Protein 5NIR (pdb70)

Secondary structure (DSSP, 8-state):
-TT-EEETTEEE-TT-EEEEETTEEEEEETTEEEEEEEEEE--S--SS-B--TT-SS-EE---TTT-B-/-TT-EEETTEEE-TT-EEEEETTEEEEEETTEEEEEEEEE-EE-B-SS-B--TT-SS-B-S-TT--

Foldseek 3Di:
DFQWEADPRDIGPAQDWDAPAQQKIWHRHSHDIDIDGHDDDDPDDAPDWDAPPSHDGTDRDDDPVPDDD/DFLWEDDPRDIGDAQDWDAPAQQKIWGRHSHDIDIDGHDDPDDPQAQDWDAPPSHDGTDHPDSVRD

B-factor: mean 39.26, std 15.45, range [18.37, 94.51]

Solvent-accessible surface area: 8990 Å² total; per-residue (Å²): 98,104,24,16,1,86,94,100,80,107,156,29,95,52,128,54,98,41,93,62,91,62,48,99,67,4,42,0,54,105,42,78,33,91,50,19,51,25,77,45,67,86,60,33,161,28,191,60,79,82,109,44,217,47,92,17,12,18,53,19,72,50,91,174,100,65,42,26,74,115,99,26,16,1,81,28,140,76,107,163,31,89,49,124,52,98,32,85,51,91,70,48,68,58,1,43,0,58,92,42,78,40,89,6,46,31,23,82,40,10,66,22,95,54,13,122,46,59,83,106,48,212,40,86,12,2,48,79,46,66,67,119,155,26,68

GO terms:
  GO:0005201 extracellular matrix structural constituent (F, IDA)
  GO:0031012 extracellular matrix (C, IDA)
  GO:0002062 chondrocyte differentiation (P,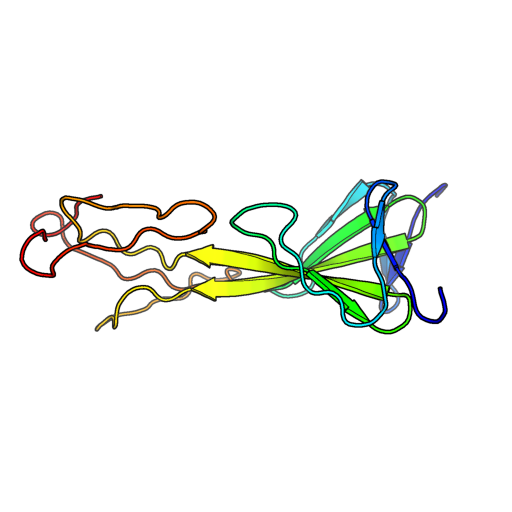 IMP)
  GO:0043394 proteoglycan binding (F, IDA)
  GO:0048407 platelet-derived growth factor binding (F, IDA)
  GO:0005576 extracellular region (C, TAS)
  GO:0005788 endoplasmic reticulum lumen (C, TAS)
  GO:0005515 protein binding (F, IPI)
  GO:0005585 collagen type II trimer (C, IDA)
  GO:0030020 extracellular matrix structural constituent conferring tensile strength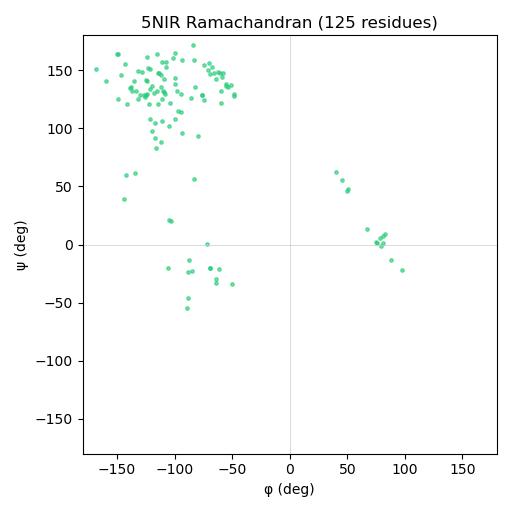 (F, IC)
  GO:0051216 cartilage development (P, TAS)
  GO:0001501 skeletal system development (P, IMP)
  GO:0005576 extracellular region (C, HDA)
  GO:0031012 extracellular matrix (C, HDA)
  GO:0030020 extracellular matrix structural constituent conferring tensile strength (F, HDA)
  GO:0030199 collagen fibril organization (P, IMP)
  GO:0060272 embryonic skeletal joint morphogenesis (P, IMP)
  GO:0007601 visual perception (P, IMP)
  GO:0007605 sensory perception of sound (P, IMP)
  GO:0042803 protein homodimerization activity (F, IPI)

Radius of gyration: 18.64 Å; Cα contacts (8 Å, |Δi|>4): 292; chains: 2; bounding box: 19×35×55 Å

Structure (mmCIF, N/CA/C/O backbone):
data_5NIR
#
_entry.id   5NIR
#
_cell.length_a   31.930
_cell.length_b   60.160
_cell.length_c   86.420
_cell.angle_alpha   90.00
_cell.angle_beta   90.00
_cell.angle_gamma   90.00
#
_symmetry.space_group_name_H-M   'P 21 21 21'
#
loop_
_entity.id
_entity.type
_entity.pdbx_description
1 polymer 'Collagen alpha-1(II) chain'
2 non-polymer 1,2-ETHANEDIOL
3 non-polymer DI(HYDROXYETHYL)ETHER
4 non-polymer 'TETRAETHYLENE GLYCOL'
5 non-polymer 3,6,9,12,15,18-HEXAOXAICOSANE-1,20-DIOL
6 water water
#
loop_
_atom_site.group_PDB
_atom_site.id
_atom_site.type_symbol
_atom_site.label_atom_id
_atom_site.label_alt_id
_atom_site.label_comp_id
_atom_site.label_asym_id
_atom_site.label_entity_id
_atom_site.label_seq_id
_atom_site.pdbx_PDB_ins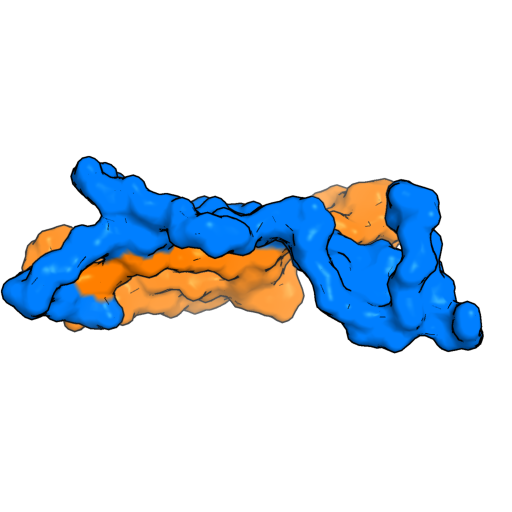_code
_atom_site.Cartn_x
_atom_site.Cartn_y
_atom_site.Cartn_z
_atom_site.occupancy
_atom_site.B_iso_or_equiv
_atom_site.auth_seq_id
_atom_site.auth_comp_id
_atom_site.auth_asym_id
_atom_site.auth_atom_id
_atom_site.pdbx_PDB_model_num
ATOM 1 N N . GLU A 1 6 ? -5.145 2.972 7.173 1.00 55.24 30 GLU A N 1
ATOM 2 C CA . GLU A 1 6 ? -6.468 3.586 7.067 1.00 55.00 30 GLU A CA 1
ATOM 3 C C . GLU A 1 6 ? -6.373 5.118 6.942 1.00 57.50 30 GLU A C 1
ATOM 4 O O . GLU A 1 6 ? -5.309 5.698 7.193 1.00 56.75 30 GLU A O 1
ATOM 6 N N . ALA A 1 7 ? -7.483 5.763 6.522 1.00 52.06 31 ALA A N 1
ATOM 7 C CA . ALA A 1 7 ? -7.582 7.214 6.358 1.00 50.63 31 ALA A CA 1
ATOM 8 C C . ALA A 1 7 ? -7.326 7.951 7.686 1.00 49.46 31 ALA A C 1
ATOM 9 O O . ALA A 1 7 ? -8.005 7.695 8.685 1.00 47.78 31 ALA A O 1
ATOM 11 N N . GLY A 1 8 ? -6.323 8.822 7.676 1.00 44.64 32 GLY A N 1
ATOM 12 C CA . GLY A 1 8 ? -5.950 9.633 8.835 1.00 43.83 32 GLY A CA 1
ATOM 13 C C . GLY A 1 8 ? -5.054 8.936 9.848 1.00 45.18 32 GLY A C 1
ATOM 14 O O . GLY A 1 8 ? -4.787 9.491 10.920 1.00 44.64 32 GLY A O 1
ATOM 15 N N . SER A 1 9 ? -4.548 7.733 9.503 1.00 38.94 33 SER A N 1
ATOM 16 C CA . SER A 1 9 ? -3.678 6.972 10.401 1.00 36.87 33 SER A CA 1
ATOM 17 C C . SER A 1 9 ? -2.279 7.584 10.450 1.00 38.40 33 SER A C 1
ATOM 18 O O . SER A 1 9 ? -1.873 8.299 9.520 1.00 38.06 33 SER A O 1
ATOM 21 N N . CYS A 1 10 ? -1.567 7.359 11.566 1.00 32.28 34 CYS A N 1
ATOM 22 C CA . CYS A 1 10 ? -0.224 7.877 11.821 1.00 31.50 34 CYS A CA 1
ATOM 23 C C . CYS A 1 10 ? 0.785 6.770 11.822 1.00 37.20 34 CYS A C 1
ATOM 24 O O . CYS A 1 10 ? 0.433 5.645 12.166 1.00 35.20 34 CYS A O 1
ATOM 27 N N . VAL A 1 11 ? 2.057 7.110 11.569 1.00 36.18 35 VAL A N 1
ATOM 28 C CA . VAL A 1 11 ? 3.186 6.188 11.615 1.00 38.68 35 VAL A CA 1
ATOM 29 C C . VAL A 1 11 ? 4.224 6.775 12.565 1.00 47.39 35 VAL A C 1
ATOM 30 O O . VAL A 1 11 ? 4.615 7.933 12.403 1.00 49.39 35 VAL A O 1
ATOM 34 N N . GLN A 1 12 ? 4.658 5.996 13.559 1.00 44.59 36 GLN A N 1
ATOM 35 C CA . GLN A 1 12 ? 5.685 6.420 14.513 1.00 45.03 36 GLN A CA 1
ATOM 36 C C . GLN A 1 12 ? 6.473 5.200 14.975 1.00 48.92 36 GLN A C 1
ATOM 37 O O . GLN A 1 12 ? 5.876 4.217 15.430 1.00 47.36 36 GLN A O 1
ATOM 43 N N . ASP A 1 13 ? 7.822 5.262 14.825 1.00 45.40 37 ASP A N 1
ATOM 44 C CA . ASP A 1 13 ? 8.767 4.207 15.200 1.00 45.16 37 ASP A CA 1
ATOM 45 C C . ASP A 1 13 ? 8.369 2.826 14.641 1.00 45.97 37 ASP A C 1
ATOM 46 O O . ASP A 1 13 ? 8.359 1.838 15.369 1.00 45.79 37 ASP A O 1
ATOM 48 N N . GLY A 1 14 ? 8.040 2.792 13.353 1.00 41.68 38 GLY A N 1
ATOM 49 C CA . GLY A 1 14 ? 7.649 1.576 12.649 1.00 40.21 38 GLY A CA 1
ATOM 50 C C . GLY A 1 14 ? 6.245 1.065 12.932 1.00 40.77 38 GLY A C 1
ATOM 51 O O . GLY A 1 14 ? 5.878 0.016 12.408 1.00 41.46 38 GLY A O 1
ATOM 52 N N . GLN A 1 15 ? 5.448 1.767 13.770 1.00 31.58 39 GLN A N 1
ATOM 53 C CA . GLN A 1 15 ? 4.070 1.325 14.073 1.00 29.12 39 GLN A CA 1
ATOM 54 C C . GLN A 1 15 ? 3.053 2.219 13.393 1.00 32.24 39 GLN A C 1
ATOM 55 O O . GLN A 1 15 ? 3.338 3.401 13.184 1.00 33.72 39 GLN A O 1
ATOM 61 N N . ARG A 1 16 ? 1.855 1.693 13.092 1.00 26.24 40 ARG A N 1
ATOM 62 C CA . ARG A 1 16 ? 0.767 2.481 12.512 1.00 25.42 40 ARG A CA 1
ATOM 63 C C . ARG A 1 16 ? -0.307 2.591 13.558 1.00 29.31 40 ARG A C 1
ATOM 64 O O . ARG A 1 16 ? -0.553 1.622 14.267 1.00 27.72 40 ARG A O 1
ATOM 72 N N . TYR A 1 17 ? -0.867 3.789 13.750 1.00 25.85 41 TYR A N 1
ATOM 73 C CA . TYR A 1 17 ? -1.891 4.033 14.756 1.00 25.19 41 TYR A CA 1
ATOM 74 C C . TYR A 1 17 ? -3.081 4.545 14.016 1.00 29.95 41 TYR A C 1
ATOM 75 O O . TYR A 1 17 ? -2.918 5.459 13.200 1.00 30.68 41 TYR A O 1
ATOM 84 N N . ASN A 1 18 ? -4.273 4.014 14.320 1.00 27.00 42 ASN A N 1
ATOM 85 C CA . ASN A 1 18 ? -5.536 4.467 13.720 1.00 27.66 42 ASN A CA 1
ATOM 86 C C . ASN A 1 18 ? -5.758 5.927 14.095 1.00 33.64 42 ASN A C 1
ATOM 87 O O . ASN A 1 18 ? -5.376 6.357 15.200 1.00 30.19 42 ASN A O 1
ATOM 92 N N . ASP A 1 19 ? -6.416 6.687 13.204 1.00 31.36 43 ASP A N 1
ATOM 93 C CA . ASP A 1 19 ? -6.767 8.064 13.542 1.00 31.34 43 ASP A CA 1
ATOM 94 C C . ASP A 1 19 ? -7.522 8.080 14.850 1.00 32.68 43 ASP A C 1
ATOM 95 O O . ASP A 1 19 ? -8.380 7.234 15.092 1.00 33.26 43 ASP A O 1
ATOM 100 N N . LYS A 1 20 ? -7.155 9.030 15.743 1.00 31.65 44 LYS A N 1
ATOM 101 C CA . LYS A 1 20 ? -7.744 9.267 17.071 1.00 32.20 44 LYS A CA 1
ATOM 102 C C . LYS A 1 20 ? -7.220 8.327 18.157 1.00 31.24 44 LYS A C 1
ATOM 103 O O . LYS A 1 20 ? -7.657 8.427 19.290 1.00 29.86 44 LYS A O 1
ATOM 109 N N . ASP A 1 21 ? -6.291 7.416 17.832 1.00 26.49 45 ASP A N 1
ATOM 110 C CA . ASP A 1 21 ? -5.733 6.550 18.887 1.00 23.31 45 ASP A CA 1
ATOM 111 C C . ASP A 1 21 ? -5.067 7.466 19.928 1.00 24.55 45 ASP A C 1
ATOM 112 O O . ASP A 1 21 ? -4.423 8.432 19.530 1.00 24.36 45 ASP A O 1
ATOM 117 N N . VAL A 1 22 ? -5.104 7.060 21.179 1.00 23.55 46 VAL A N 1
ATOM 118 C CA . VAL A 1 22 ? -4.369 7.728 22.270 1.00 23.71 46 VAL A CA 1
ATOM 119 C C . VAL A 1 22 ? -3.501 6.654 22.911 1.00 23.38 46 VAL A C 1
ATOM 120 O O . VAL A 1 22 ? -4.001 5.588 23.253 1.00 25.20 46 VAL A O 1
ATOM 124 N N . TRP A 1 23 ? -2.204 6.928 23.085 1.00 21.85 47 TRP A N 1
ATOM 125 C CA . TRP A 1 23 ? -1.330 5.912 23.697 1.00 20.26 47 TRP A CA 1
ATOM 126 C C . TRP A 1 23 ? -0.194 6.569 24.480 1.00 23.17 47 TRP A C 1
ATOM 127 O O . TRP A 1 23 ? 0.115 7.747 24.243 1.00 23.19 47 TRP A O 1
ATOM 138 N N . LYS A 1 24 ? 0.462 5.781 25.339 1.00 21.70 48 LYS A N 1
ATOM 139 C CA . LYS A 1 24 ? 1.645 6.251 26.064 1.00 21.64 48 LYS A CA 1
ATOM 140 C C . LYS A 1 24 ? 2.814 5.385 25.627 1.00 23.64 48 LYS A C 1
ATOM 141 O O . LYS A 1 24 ? 2.889 4.235 26.082 1.00 23.62 48 LYS A O 1
ATOM 147 N N . PRO A 1 25 ? 3.733 5.891 24.778 1.00 22.57 49 PRO A N 1
ATOM 148 C CA . PRO A 1 25 ? 4.903 5.070 24.408 1.00 22.70 49 PRO A CA 1
ATOM 149 C C . PRO A 1 25 ? 5.858 4.842 25.588 1.00 27.22 49 PRO A C 1
ATOM 150 O O . PRO A 1 25 ? 6.635 3.882 25.586 1.00 28.21 49 PRO A O 1
ATOM 154 N N A GLU A 1 26 ? 5.815 5.743 26.586 0.50 21.86 50 GLU A N 1
ATOM 155 N N B GLU A 1 26 ? 5.787 5.747 26.581 0.50 22.50 50 GLU A N 1
ATOM 156 C CA A GLU A 1 26 ? 6.539 5.652 27.859 0.50 20.91 50 GLU A CA 1
ATOM 157 C CA B GLU A 1 26 ? 6.536 5.753 27.837 0.50 21.84 50 GLU A CA 1
ATOM 158 C C A GLU A 1 26 ? 5.584 6.186 28.958 0.50 24.12 50 GLU A C 1
ATOM 159 C C B GLU A 1 26 ? 5.563 6.190 28.957 0.50 24.53 50 GLU A C 1
ATOM 160 O O A GLU A 1 26 ? 4.647 6.924 28.627 0.50 23.44 50 GLU A O 1
ATOM 161 O O B GLU A 1 26 ? 4.630 6.943 28.653 0.50 23.78 50 GLU A O 1
ATOM 172 N N . PRO A 1 27 ? 5.805 5.855 30.248 1.00 22.61 51 PRO A N 1
ATOM 173 C CA . PRO A 1 27 ? 4.889 6.344 31.321 1.00 23.56 51 PRO A CA 1
ATOM 174 C C . PRO A 1 27 ? 4.724 7.871 31.399 1.00 23.08 51 PRO A C 1
ATOM 175 O O . PRO A 1 27 ? 3.650 8.335 31.784 1.00 22.94 51 PRO A O 1
ATOM 179 N N . CYS A 1 28 ? 5.753 8.638 30.994 1.00 21.85 52 CYS A N 1
ATOM 180 C CA . CYS A 1 28 ? 5.749 10.115 31.024 1.00 20.74 52 CYS A CA 1
ATOM 181 C C . CYS A 1 28 ? 5.531 10.744 29.659 1.00 22.41 52 CYS A C 1
ATOM 182 O O . CYS A 1 28 ? 5.880 11.915 29.453 1.00 22.64 52 CYS A O 1
ATOM 185 N N . ARG A 1 29 ? 4.967 9.983 28.694 1.00 21.46 53 ARG A N 1
ATOM 186 C CA . ARG A 1 29 ? 4.707 10.579 27.397 1.00 20.35 53 ARG A CA 1
ATOM 187 C C . ARG A 1 29 ? 3.320 10.110 26.945 1.00 23.95 53 ARG A C 1
ATOM 188 O O . ARG A 1 29 ? 3.008 8.922 27.029 1.00 21.79 53 ARG A O 1
ATOM 196 N N . ILE A 1 30 ? 2.495 11.053 26.488 1.00 21.19 54 ILE A N 1
ATOM 197 C CA . ILE A 1 30 ? 1.135 10.743 26.051 1.00 21.08 54 ILE A CA 1
ATOM 198 C C . ILE A 1 30 ? 0.963 11.298 24.654 1.00 25.16 54 ILE A C 1
ATOM 199 O O . ILE A 1 30 ? 1.265 12.470 24.400 1.00 24.21 54 ILE A O 1
ATOM 204 N N . CYS A 1 31 ? 0.488 10.423 23.734 1.00 22.95 55 CYS A N 1
ATOM 205 C CA . CYS A 1 31 ? 0.373 10.705 22.304 1.00 23.53 55 CYS A CA 1
ATOM 206 C C . CYS A 1 31 ? -1.035 10.523 21.771 1.00 26.90 55 CYS A C 1
ATOM 207 O O . CYS A 1 31 ? -1.827 9.738 22.296 1.00 25.94 55 CYS A O 1
ATOM 210 N N . VAL A 1 32 ? -1.334 11.277 20.722 1.00 26.10 56 VAL A N 1
ATOM 211 C CA . VAL A 1 32 ? -2.583 11.190 19.972 1.00 27.44 56 VAL A CA 1
ATOM 212 C C . VAL A 1 32 ? -2.260 11.215 18.487 1.00 28.39 56 VAL A C 1
ATOM 213 O O . VAL A 1 32 ? -1.326 11.904 18.044 1.00 28.03 56 VAL A O 1
ATOM 217 N N . CYS A 1 33 ? -2.991 10.393 17.709 1.00 27.70 57 CYS A N 1
ATOM 218 C CA . CYS A 1 33 ? -2.869 10.417 16.285 1.00 28.71 57 CYS A CA 1
ATOM 219 C C . CYS A 1 33 ? -3.974 11.359 15.798 1.00 32.56 57 CYS A C 1
ATOM 220 O O . CYS A 1 33 ? -5.148 11.078 16.005 1.00 29.50 57 CYS A O 1
ATOM 223 N N . ASP A 1 34 ? -3.586 12.483 15.230 1.00 33.87 58 ASP A N 1
ATOM 224 C CA . ASP A 1 34 ? -4.536 13.482 14.744 1.00 34.18 58 ASP A CA 1
ATOM 225 C C . ASP A 1 34 ? -4.348 13.693 13.243 1.00 38.97 58 ASP A C 1
ATOM 226 O O . ASP A 1 34 ? -3.417 14.386 12.824 1.00 38.86 58 ASP A O 1
ATOM 231 N N . THR A 1 35 ? -5.196 13.024 12.432 1.00 37.83 59 THR A N 1
ATOM 232 C CA . THR A 1 35 ? -5.209 13.096 10.948 1.00 38.26 59 THR A CA 1
ATOM 233 C C . THR A 1 35 ? -3.812 12.989 10.3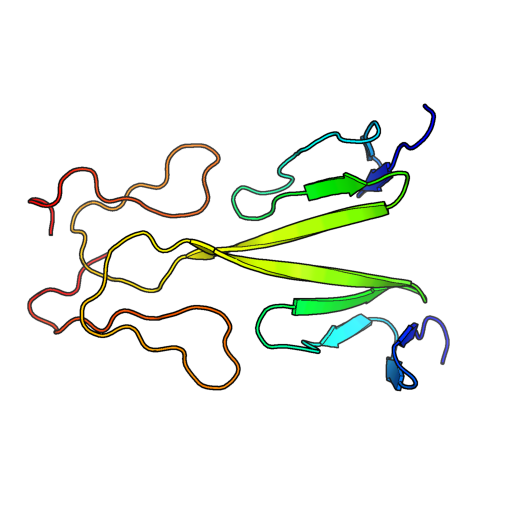19 1.00 43.00 59 THR A C 1
ATOM 234 O O . THR A 1 35 ? -3.366 13.886 9.582 1.00 44.05 59 THR A O 1
ATOM 238 N N . GLY A 1 36 ? -3.108 11.905 10.646 1.00 36.49 60 GLY A N 1
ATOM 239 C CA . GLY A 1 36 ? -1.773 11.669 10.113 1.00 34.88 60 GLY A CA 1
ATOM 240 C C . GLY A 1 36 ? -0.641 12.281 10.897 1.00 36.60 60 GLY A C 1
ATOM 241 O O . GLY A 1 36 ? 0.520 11.950 10.654 1.00 36.60 60 GLY A O 1
ATOM 242 N N . THR A 1 37 ? -0.952 13.195 11.837 1.00 33.31 61 THR A N 1
ATOM 243 C CA . THR A 1 37 ? 0.105 13.827 12.619 1.00 32.26 61 THR A CA 1
ATOM 244 C C . THR A 1 37 ? 0.063 13.297 14.064 1.00 31.79 61 THR A C 1
ATOM 245 O O . THR A 1 37 ? -0.983 13.325 14.727 1.00 30.58 61 THR A O 1
ATOM 249 N N . VAL A 1 38 ? 1.215 12.863 14.538 1.00 30.67 62 VAL A N 1
ATOM 250 C CA . VAL A 1 38 ? 1.327 12.370 15.910 1.00 29.58 62 VAL A CA 1
ATOM 251 C C . VAL A 1 38 ? 1.583 13.605 16.783 1.00 31.80 62 VAL A C 1
ATOM 252 O O . VAL A 1 38 ? 2.562 14.320 16.535 1.00 32.58 62 VAL A O 1
ATOM 256 N N . LEU A 1 39 ? 0.757 13.803 17.815 1.00 28.61 63 LEU A N 1
ATOM 257 C CA . LEU A 1 39 ? 0.938 14.888 18.796 1.00 28.62 63 LEU A CA 1
ATOM 258 C C . LEU A 1 39 ? 1.237 14.236 20.151 1.00 28.23 63 LEU A C 1
ATOM 259 O O . LEU A 1 39 ? 0.405 13.485 20.639 1.00 27.41 63 LEU A O 1
ATOM 264 N N . CYS A 1 40 ? 2.394 14.534 20.761 1.00 25.99 64 CYS A N 1
ATOM 265 C CA . CYS A 1 40 ? 2.754 13.963 22.062 1.00 25.46 64 CYS A CA 1
ATOM 266 C C . CYS A 1 40 ? 3.071 15.055 23.032 1.00 28.84 64 CYS A C 1
ATOM 267 O O . CYS A 1 40 ? 3.762 15.989 22.664 1.00 29.56 64 CYS A O 1
ATOM 270 N N . ASP A 1 41 ? 2.664 14.884 24.277 1.00 23.21 65 ASP A N 1
ATOM 271 C CA . ASP A 1 41 ? 3.097 15.772 25.370 1.00 22.38 65 ASP A CA 1
ATOM 272 C C . ASP A 1 41 ? 3.950 14.920 26.318 1.00 26.84 65 ASP A C 1
ATOM 273 O O . ASP A 1 41 ? 3.659 13.736 26.503 1.00 25.27 65 ASP A O 1
ATOM 278 N N . ASP A 1 42 ? 4.955 15.529 26.967 1.00 22.21 66 ASP A N 1
ATOM 279 C CA . ASP A 1 42 ? 5.632 14.832 28.037 1.00 21.68 66 ASP A CA 1
ATOM 280 C C . ASP A 1 42 ? 4.967 15.229 29.356 1.00 25.08 66 ASP A C 1
ATOM 281 O O . ASP A 1 42 ? 4.339 16.274 29.432 1.00 26.28 66 ASP A O 1
ATOM 286 N N . ILE A 1 43 ? 5.129 14.417 30.382 1.00 20.55 67 ILE A N 1
ATOM 287 C CA . ILE A 1 43 ? 4.5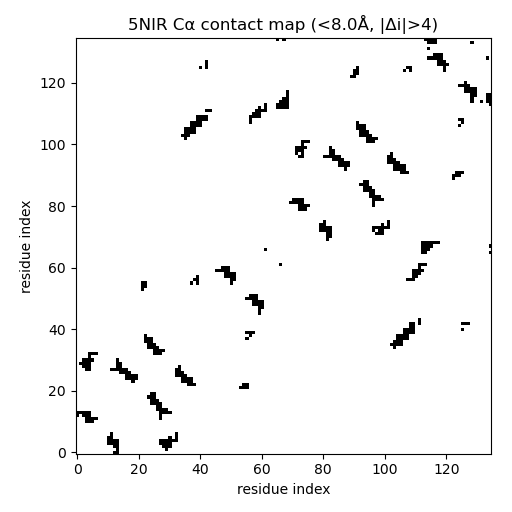48 14.657 31.677 1.00 21.38 67 ILE A CA 1
ATOM 288 C C . ILE A 1 43 ? 5.674 14.997 32.611 1.00 24.03 67 ILE A C 1
ATOM 289 O O . ILE A 1 43 ? 6.687 14.276 32.670 1.00 23.98 67 ILE A O 1
ATOM 294 N N . ILE A 1 44 ? 5.469 16.068 33.355 1.00 20.93 68 ILE A N 1
ATOM 295 C CA . ILE A 1 44 ? 6.405 16.565 34.368 1.00 22.76 68 ILE A CA 1
ATOM 296 C C . ILE A 1 44 ? 5.749 16.455 35.729 1.00 25.45 68 ILE A C 1
ATOM 297 O O . ILE A 1 44 ? 4.592 16.802 35.893 1.00 23.91 68 ILE A O 1
ATOM 302 N N . CYS A 1 45 ? 6.469 15.904 36.701 1.00 22.78 69 CYS A N 1
ATOM 303 C CA . CYS A 1 45 ? 5.869 15.697 38.021 1.00 22.20 69 CYS A CA 1
ATOM 304 C C . CYS A 1 45 ? 6.219 16.872 38.874 1.00 28.21 69 CYS A C 1
ATOM 305 O O . CYS A 1 45 ? 7.402 17.232 38.976 1.00 29.65 69 CYS A O 1
ATOM 308 N N . GLU A 1 46 ? 5.232 17.448 39.488 1.00 25.60 70 GLU A N 1
ATOM 309 C CA . GLU A 1 46 ? 5.484 18.515 40.456 1.00 26.25 70 GLU A CA 1
ATOM 310 C C . GLU A 1 46 ? 5.412 17.909 41.837 1.00 29.78 70 GLU A C 1
ATOM 311 O O . GLU A 1 46 ? 4.323 17.557 42.340 1.00 26.73 70 GLU A O 1
ATOM 317 N N . ASP A 1 47 ? 6.582 17.779 42.463 1.00 29.94 71 ASP A N 1
ATOM 318 C CA . ASP A 1 47 ? 6.699 17.181 43.785 1.00 31.73 71 ASP A CA 1
ATOM 319 C C . ASP A 1 47 ? 6.647 18.279 44.824 1.00 40.39 71 ASP A C 1
ATOM 320 O O . ASP A 1 47 ? 7.598 19.013 45.024 1.00 39.38 71 ASP A O 1
ATOM 325 N N . VAL A 1 48 ? 5.439 18.478 45.340 1.00 41.24 72 VAL A N 1
ATOM 326 C CA . VAL A 1 48 ? 5.046 19.514 46.294 1.00 43.35 72 VAL A CA 1
ATOM 327 C C . VAL A 1 48 ? 5.651 19.325 47.713 1.00 50.61 72 VAL A C 1
ATOM 328 O O . VAL A 1 48 ? 5.674 20.279 48.493 1.00 50.32 72 VAL A O 1
ATOM 332 N N . LYS A 1 49 ? 6.097 18.102 48.048 1.00 49.28 73 LYS A N 1
ATOM 333 C CA . LYS A 1 49 ? 6.671 17.781 49.344 1.00 50.33 73 LYS A CA 1
ATOM 334 C C . LYS A 1 49 ? 7.767 16.724 49.280 1.00 54.48 73 LYS A C 1
ATOM 335 O O . LYS A 1 49 ? 7.685 15.784 48.476 1.00 54.88 73 LYS A O 1
ATOM 337 N N . ASP A 1 50 ? 8.776 16.858 50.171 1.00 47.89 74 ASP A N 1
ATOM 338 C CA . ASP A 1 50 ? 9.817 15.854 50.322 1.00 45.95 74 ASP A CA 1
ATOM 339 C C . ASP A 1 50 ? 9.150 14.696 51.075 1.00 47.11 74 ASP A C 1
ATOM 340 O O . ASP A 1 50 ? 8.503 14.901 52.096 1.00 49.68 74 ASP A O 1
ATOM 345 N N . CYS A 1 51 ? 9.214 13.510 50.493 1.00 38.28 75 CYS A N 1
ATOM 346 C CA . CYS A 1 51 ? 8.518 12.338 50.984 1.00 36.19 75 CYS A CA 1
ATOM 347 C C . CYS A 1 51 ? 9.511 11.352 51.565 1.00 37.19 75 CYS A C 1
ATOM 348 O O . CYS A 1 51 ? 10.560 11.194 50.977 1.00 36.68 75 CYS A O 1
ATOM 351 N N . LEU A 1 52 ? 9.171 10.651 52.673 1.00 34.54 76 LEU A N 1
ATOM 352 C CA . LEU A 1 52 ? 10.077 9.633 53.221 1.00 34.94 76 LEU A CA 1
ATOM 353 C C . LEU A 1 52 ? 9.899 8.273 52.532 1.00 31.81 76 LEU A C 1
ATOM 354 O O . LEU A 1 52 ? 10.819 7.476 52.530 1.00 28.14 76 LEU A O 1
ATOM 359 N N . SER A 1 53 ? 8.730 8.020 51.923 1.00 28.49 77 SER A N 1
ATOM 360 C CA . SER A 1 53 ? 8.454 6.757 51.238 1.00 27.74 77 SER A CA 1
ATOM 361 C C . SER A 1 53 ? 7.784 6.955 49.848 1.00 30.55 77 SER A C 1
ATOM 362 O O . SER A 1 53 ? 6.673 6.484 49.646 1.00 30.13 77 SER A O 1
ATOM 365 N N . PRO A 1 54 ? 8.437 7.634 48.881 1.00 27.32 78 PRO A N 1
ATOM 366 C CA . PRO A 1 54 ? 7.799 7.824 47.564 1.00 26.52 78 PRO A CA 1
ATOM 367 C C . PRO A 1 54 ? 7.701 6.507 46.808 1.00 31.07 78 PRO A C 1
ATOM 368 O O . PRO A 1 54 ? 8.568 5.629 46.934 1.00 31.68 78 PRO A O 1
ATOM 372 N N . GLU A 1 55 ? 6.634 6.360 46.030 1.00 24.50 79 GLU A N 1
ATOM 373 C CA . GLU A 1 55 ? 6.385 5.152 45.258 1.00 26.13 79 GLU A CA 1
ATOM 374 C C . GLU A 1 55 ? 5.899 5.563 43.892 1.00 27.96 79 GLU A C 1
ATOM 375 O O . GLU A 1 55 ? 5.051 6.435 43.807 1.00 26.80 79 GLU A O 1
ATOM 381 N N . ILE A 1 56 ? 6.412 4.940 42.828 1.00 23.96 80 ILE A N 1
ATOM 382 C CA . ILE A 1 56 ? 5.911 5.214 41.481 1.00 24.81 80 ILE A CA 1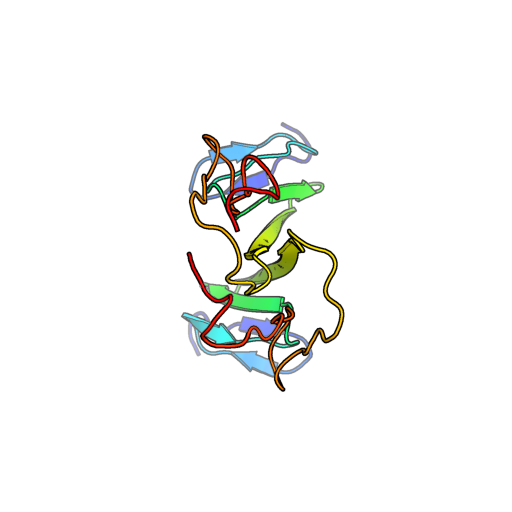
ATOM 383 C C . ILE A 1 56 ? 5.190 3.937 41.051 1.00 32.43 80 ILE A C 1
ATOM 384 O O . ILE A 1 56 ? 5.864 2.927 40.802 1.00 32.22 80 ILE A O 1
ATOM 389 N N . PRO A 1 57 ? 3.829 3.959 41.021 1.00 33.99 81 PRO A N 1
ATOM 390 C CA . PRO A 1 57 ? 3.082 2.759 40.610 1.00 34.94 81 PRO A CA 1
ATOM 391 C C . PRO A 1 57 ? 3.459 2.320 39.203 1.00 39.00 81 PRO A C 1
ATOM 392 O O . PRO A 1 57 ? 3.693 3.162 38.348 1.00 36.45 81 PRO A O 1
ATOM 396 N N . PHE A 1 58 ? 3.494 1.004 38.961 1.00 39.20 82 PHE A N 1
ATOM 397 C CA . PHE A 1 58 ? 3.827 0.439 37.651 1.00 40.58 82 PHE A CA 1
ATOM 398 C C . PHE A 1 58 ? 3.036 1.111 36.514 1.00 38.98 82 PHE A C 1
ATOM 399 O O . PHE A 1 58 ? 1.823 1.281 36.638 1.00 39.46 82 PHE A O 1
ATOM 407 N N . GLY A 1 59 ? 3.747 1.549 35.477 1.00 33.47 83 GLY A N 1
ATOM 408 C CA . GLY A 1 59 ? 3.178 2.224 34.308 1.00 33.17 83 GLY A CA 1
ATOM 409 C C . GLY A 1 59 ? 2.830 3.689 34.469 1.00 35.53 83 GLY A C 1
ATOM 410 O O . GLY A 1 59 ? 2.406 4.337 33.507 1.00 35.83 83 GLY A O 1
ATOM 411 N N . GLU A 1 60 ? 3.041 4.240 35.669 1.00 31.02 84 GLU A N 1
ATOM 412 C CA . GLU A 1 60 ? 2.737 5.638 35.929 1.00 30.18 84 GLU A CA 1
ATOM 413 C C . GLU A 1 60 ? 4.008 6.471 35.898 1.00 29.49 84 GLU A C 1
ATOM 414 O O . GLU A 1 60 ? 5.096 5.936 36.006 1.00 25.70 84 GLU A O 1
ATOM 420 N N . CYS A 1 61 ? 3.870 7.764 35.730 1.00 24.51 85 CYS A N 1
ATOM 421 C CA . CYS A 1 61 ? 5.001 8.647 35.634 1.00 22.60 85 CYS A CA 1
ATOM 422 C C . CYS A 1 61 ? 5.471 9.167 36.995 1.00 25.64 85 CYS A C 1
ATOM 423 O O . CYS A 1 61 ? 6.679 9.288 37.256 1.00 26.45 85 CYS A O 1
ATOM 426 N N . CYS A 1 62 ? 4.511 9.594 37.807 1.00 22.65 86 CYS A N 1
ATOM 427 C CA . CYS A 1 62 ? 4.739 10.349 39.011 1.00 21.52 86 CYS A CA 1
ATOM 428 C C . CYS A 1 62 ? 4.515 9.591 40.317 1.00 25.42 86 CYS A C 1
ATOM 429 O O . CYS A 1 62 ? 3.782 8.612 40.392 1.00 24.00 86 CYS A O 1
ATOM 432 N N . PRO A 1 63 ? 5.154 10.083 41.389 1.00 24.15 87 PRO A N 1
ATOM 433 C CA . PRO A 1 63 ? 5.054 9.376 42.664 1.00 23.89 87 PRO A CA 1
ATOM 434 C C . PRO A 1 63 ? 3.831 9.689 43.473 1.00 27.45 87 PRO A C 1
ATOM 435 O O . PRO A 1 63 ? 3.226 10.742 43.353 1.00 26.45 87 PRO A O 1
ATOM 439 N N . ILE A 1 64 ? 3.527 8.771 44.355 1.00 24.08 88 ILE A N 1
ATOM 440 C CA . ILE A 1 64 ? 2.542 8.945 45.416 1.00 26.77 88 ILE A CA 1
ATOM 441 C C . ILE A 1 64 ? 3.377 8.917 46.704 1.00 30.81 88 ILE A C 1
ATOM 442 O O . ILE A 1 64 ? 4.413 8.248 46.741 1.00 28.47 88 ILE A O 1
ATOM 447 N N . CYS A 1 65 ? 2.955 9.655 47.714 1.00 29.63 89 CYS A N 1
ATOM 448 C CA . CYS A 1 65 ? 3.610 9.698 49.015 1.00 31.70 89 CYS A CA 1
ATOM 449 C C . CYS A 1 65 ? 2.601 9.167 50.024 1.00 38.25 89 CYS A C 1
ATOM 450 O O . CYS A 1 65 ? 1.764 9.947 50.471 1.00 36.31 89 CYS A O 1
ATOM 453 N N . PRO A 1 66 ? 2.606 7.840 50.317 1.00 38.11 90 PRO A N 1
ATOM 454 C CA . PRO A 1 66 ? 1.615 7.271 51.247 1.00 38.16 90 PRO A CA 1
ATOM 455 C C . PRO A 1 66 ? 1.578 7.943 52.606 1.00 42.33 90 PRO A C 1
ATOM 456 O O . PRO A 1 66 ? 2.606 8.334 53.152 1.00 41.07 90 PRO A O 1
ATOM 460 N N . THR A 1 67 ? 0.354 8.157 53.090 1.00 38.73 91 THR A N 1
ATOM 461 C CA . THR A 1 67 ? 0.070 8.797 54.365 1.00 38.06 91 THR A CA 1
ATOM 462 C C . THR A 1 67 ? -0.889 7.868 55.137 1.00 41.83 91 THR A C 1
ATOM 463 O O . THR A 1 67 ? -1.652 7.123 54.511 1.00 42.39 91 THR A O 1
ATOM 467 N N . ASP A 1 68 ? -0.808 7.858 56.463 1.00 36.79 92 ASP A N 1
ATOM 468 C CA . ASP A 1 68 ? -1.744 7.028 57.234 1.00 38.09 92 ASP A CA 1
ATOM 469 C C . ASP A 1 68 ? -3.066 7.807 57.432 1.00 40.38 92 ASP A C 1
ATOM 470 O O . ASP A 1 68 ? -3.114 8.995 57.128 1.00 36.19 92 ASP A O 1
ATOM 475 N N . LEU A 1 69 ? -4.124 7.167 57.970 1.00 41.10 93 LEU A N 1
ATOM 476 C CA . LEU A 1 69 ? -5.397 7.890 58.184 1.00 41.48 93 LEU A CA 1
ATOM 477 C C . LEU A 1 69 ? -5.297 9.026 59.178 1.00 46.22 93 LEU A C 1
ATOM 478 O O . LEU A 1 69 ? -6.002 10.021 59.029 1.00 46.13 93 LEU A O 1
ATOM 483 N N . ALA A 1 70 ? -4.390 8.931 60.166 1.00 43.32 94 ALA A N 1
ATOM 484 C CA . ALA A 1 70 ? -4.220 10.001 61.160 1.00 43.08 94 ALA A CA 1
ATOM 485 C C . ALA A 1 70 ? -3.728 11.279 60.523 1.00 47.72 94 ALA A C 1
ATOM 486 O O . ALA A 1 70 ? -4.065 12.362 60.985 1.00 48.98 94 ALA A O 1
ATOM 488 N N . THR A 1 71 ? -2.911 11.166 59.469 1.00 42.19 95 THR A N 1
ATOM 489 C CA . THR A 1 71 ? -2.339 12.366 58.872 1.00 41.01 95 THR A CA 1
ATOM 490 C C . THR A 1 71 ? -2.979 12.738 57.542 1.00 40.53 95 THR A C 1
ATOM 491 O O . THR A 1 71 ? -2.874 13.887 57.144 1.00 39.28 95 THR A O 1
ATOM 495 N N . ALA A 1 72 ? -3.649 11.806 56.867 1.00 34.18 96 ALA A N 1
ATOM 496 C CA . ALA A 1 72 ? -4.241 12.124 55.575 1.00 32.23 96 ALA A CA 1
ATOM 497 C C . ALA A 1 72 ? -5.264 13.234 55.627 1.00 33.01 96 ALA A C 1
ATOM 498 O O . ALA A 1 72 ? -6.133 13.233 56.489 1.00 30.44 96 ALA A O 1
ATOM 500 N N . SER A 1 73 ? -5.139 14.191 54.703 1.00 28.73 97 SER A N 1
ATOM 501 C CA . SER A 1 73 ? -6.091 15.303 54.519 1.00 29.45 97 SER A CA 1
ATOM 502 C C . SER A 1 73 ? -5.797 16.010 53.229 1.00 30.94 97 SER A C 1
ATOM 503 O O . SER A 1 73 ? -4.662 15.999 52.762 1.00 29.45 97 SER A O 1
ATOM 506 N N . GLY A 1 74 ? -6.828 16.590 52.644 1.00 26.26 98 GLY A N 1
ATOM 507 C CA . GLY A 1 74 ? -6.708 17.344 51.401 1.00 25.90 98 GLY A CA 1
ATOM 508 C C . GLY A 1 74 ? -6.535 16.461 50.193 1.00 33.41 98 GLY A C 1
ATOM 509 O O . GLY A 1 74 ? -6.893 15.257 50.236 1.00 31.84 98 GLY A O 1
ATOM 511 N N . GLU B 1 6 ? 7.210 36.349 12.954 1.00 61.13 30 GLU B N 1
ATOM 512 C CA . GLU B 1 6 ? 6.836 35.704 11.696 1.00 60.70 30 GLU B CA 1
ATOM 513 C C . GLU B 1 6 ? 7.659 34.430 11.442 1.00 63.07 30 GLU B C 1
ATOM 514 O O . GLU B 1 6 ? 7.085 33.340 11.323 1.00 62.38 30 GLU B O 1
ATOM 516 N N . ALA B 1 7 ? 8.998 34.571 11.375 1.00 58.04 31 ALA B N 1
ATOM 517 C CA . ALA B 1 7 ? 9.930 33.471 11.126 1.00 57.26 31 ALA B CA 1
ATOM 518 C C . ALA B 1 7 ? 10.123 32.593 12.370 1.00 56.86 31 ALA B C 1
ATOM 519 O O . ALA B 1 7 ? 10.392 33.112 13.457 1.00 55.85 31 ALA B O 1
ATOM 521 N N . GLY B 1 8 ? 9.954 31.279 12.185 1.00 50.93 32 GLY B N 1
ATOM 522 C CA . GLY B 1 8 ? 10.077 30.268 13.233 1.00 49.60 32 GLY B CA 1
ATOM 523 C C . GLY B 1 8 ? 8.852 30.094 14.123 1.00 49.35 32 GLY B C 1
ATOM 524 O O . GLY B 1 8 ? 8.913 29.361 15.125 1.00 48.04 32 GLY B O 1
ATOM 525 N N . SER B 1 9 ? 7.733 30.770 13.764 1.00 41.26 33 SER B N 1
ATOM 526 C CA . SER B 1 9 ? 6.470 30.752 14.512 1.00 38.58 33 SER B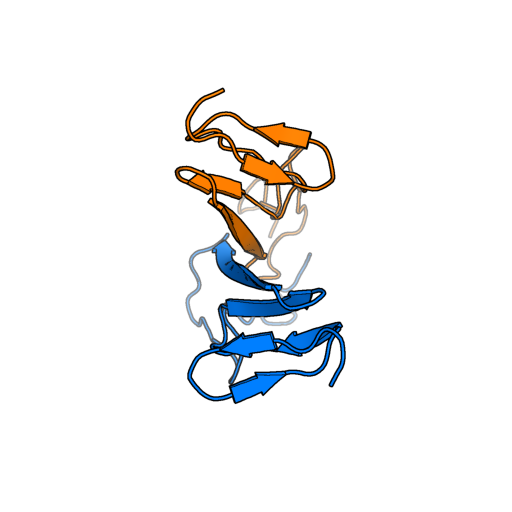 CA 1
ATOM 527 C C . SER B 1 9 ? 5.718 29.401 14.446 1.00 38.32 33 SER B C 1
ATOM 528 O O . SER B 1 9 ? 5.910 28.607 13.518 1.00 38.90 33 SER B O 1
ATOM 531 N N . CYS B 1 10 ? 4.874 29.152 15.465 1.00 31.45 34 CYS B N 1
ATOM 532 C CA . CYS B 1 10 ? 4.071 27.944 15.685 1.00 28.62 34 CYS B CA 1
ATOM 533 C C . CYS B 1 10 ? 2.618 28.241 15.614 1.00 30.56 34 CYS B C 1
ATOM 534 O O . CYS B 1 10 ? 2.225 29.374 15.877 1.00 28.94 34 CYS B O 1
ATOM 537 N N . VAL B 1 11 ? 1.799 27.186 15.465 1.00 27.05 35 VAL B N 1
ATOM 538 C CA . VAL B 1 11 ? 0.336 27.282 15.478 1.00 28.35 35 VAL B CA 1
ATOM 539 C C . VAL B 1 11 ? -0.291 26.269 16.431 1.00 32.20 35 VAL B C 1
ATOM 540 O O . VAL B 1 11 ? 0.007 25.077 16.381 1.00 31.63 35 VAL B O 1
ATOM 544 N N . GLN B 1 12 ? -1.161 26.758 17.295 1.00 25.74 36 GLN B N 1
ATOM 545 C CA . GLN B 1 12 ? -1.904 25.911 18.215 1.00 26.32 36 GLN B CA 1
ATOM 546 C C . GLN B 1 12 ? -3.303 26.445 18.333 1.00 33.06 36 GLN B C 1
ATOM 547 O O . GLN B 1 12 ? -3.514 27.582 18.770 1.00 31.85 36 GLN B O 1
ATOM 553 N N . ASP B 1 13 ? -4.273 25.594 17.987 1.00 33.14 37 ASP B N 1
ATOM 554 C CA . ASP B 1 13 ? -5.695 25.878 18.077 1.00 34.52 37 ASP B CA 1
ATOM 555 C C . ASP B 1 13 ? -6.071 27.235 17.439 1.00 37.28 37 ASP B C 1
ATOM 556 O O . ASP B 1 13 ? -6.751 28.047 18.052 1.00 38.11 37 ASP B O 1
ATOM 561 N N . GLY B 1 14 ? -5.543 27.484 16.255 1.00 35.56 38 GLY B N 1
ATOM 562 C CA . GLY B 1 14 ? -5.840 28.705 15.512 1.00 34.88 38 GLY B CA 1
ATOM 563 C C . GLY B 1 14 ? -5.094 29.937 15.980 1.00 37.49 38 GLY B C 1
ATOM 564 O O . GLY B 1 14 ? -5.354 31.034 15.484 1.00 37.88 38 GLY B O 1
ATOM 565 N N . GLN B 1 15 ? -4.174 29.781 16.929 1.00 30.07 39 GLN B N 1
ATOM 566 C CA . GLN B 1 15 ? -3.399 30.935 17.396 1.00 28.23 39 GLN B CA 1
ATOM 567 C C . GLN B 1 15 ? -1.974 30.734 16.945 1.00 28.83 39 GLN B C 1
ATOM 568 O O . GLN B 1 15 ? -1.513 29.585 16.896 1.00 28.96 39 GLN B O 1
ATOM 574 N N . ARG B 1 16 ? -1.253 31.832 16.608 1.00 25.14 40 ARG B N 1
ATOM 575 C CA . ARG B 1 16 ? 0.133 31.777 16.132 1.00 23.81 40 ARG B CA 1
ATOM 576 C C . ARG B 1 16 ? 1.027 32.330 17.208 1.00 25.43 40 ARG B C 1
ATOM 577 O O . ARG B 1 16 ? 0.768 33.399 17.730 1.00 23.67 40 ARG B O 1
ATOM 585 N N . TYR B 1 17 ? 2.087 31.611 17.520 1.00 23.80 41 TYR B N 1
ATOM 586 C CA . TYR B 1 17 ? 2.994 31.993 18.605 1.00 22.50 41 TYR B CA 1
ATOM 587 C C . TYR B 1 17 ? 4.373 32.201 18.005 1.00 25.41 41 TYR B C 1
ATOM 588 O O . TYR B 1 17 ? 4.821 31.394 17.198 1.00 26.27 41 TYR B O 1
ATOM 597 N N . ASN B 1 18 ? 5.031 33.262 18.410 1.00 24.66 42 ASN B N 1
ATOM 598 C CA . ASN B 1 18 ? 6.369 33.563 17.915 1.00 26.44 42 ASN B CA 1
ATOM 599 C C . ASN B 1 18 ? 7.350 32.506 18.428 1.00 32.79 42 ASN B C 1
ATOM 600 O O . ASN B 1 18 ? 7.135 31.910 19.493 1.00 28.31 42 ASN B O 1
ATOM 605 N N . ASP B 1 19 ? 8.425 32.277 17.674 1.00 33.35 43 ASP B N 1
ATOM 606 C CA . ASP B 1 19 ? 9.485 31.339 18.074 1.00 33.34 43 ASP B CA 1
ATOM 607 C C . ASP B 1 19 ? 9.946 31.662 19.489 1.00 34.58 43 ASP B C 1
ATOM 608 O O . ASP B 1 19 ? 10.028 32.828 19.855 1.00 33.45 43 ASP B O 1
ATOM 613 N N . LYS B 1 20 ? 10.143 30.610 20.321 1.00 31.83 44 LYS B N 1
ATOM 614 C CA . LYS B 1 20 ? 10.578 30.660 21.722 1.00 30.88 44 LYS B CA 1
ATOM 615 C C . LYS B 1 20 ? 9.551 31.303 22.686 1.00 29.81 44 LYS B C 1
ATOM 616 O O . LYS B 1 20 ? 9.852 31.504 23.865 1.00 30.42 44 LYS B O 1
ATOM 622 N N . ASP B 1 21 ? 8.277 31.494 22.235 1.00 25.03 45 ASP B N 1
ATOM 623 C CA . ASP B 1 21 ? 7.225 31.918 23.152 1.00 22.65 45 ASP B CA 1
ATOM 624 C C . ASP B 1 21 ? 7.036 30.753 24.126 1.00 23.63 45 ASP B C 1
ATOM 625 O O . ASP B 1 21 ? 7.168 29.613 23.692 1.00 23.59 45 ASP B O 1
ATOM 630 N N . VAL B 1 22 ? 6.687 31.063 25.370 1.00 23.96 46 VAL B N 1
ATOM 631 C CA . VAL B 1 22 ? 6.345 30.076 26.413 1.00 23.20 46 VAL B CA 1
ATOM 632 C C . VAL B 1 22 ? 4.972 30.481 26.896 1.00 24.74 46 VAL B C 1
ATOM 633 O O . VAL B 1 22 ? 4.730 31.642 27.241 1.00 25.69 46 VAL B O 1
ATOM 637 N N . TRP B 1 23 ? 4.042 29.537 26.926 1.00 21.24 47 TRP B N 1
ATOM 638 C CA . TRP B 1 23 ? 2.699 29.867 27.364 1.00 20.94 47 TRP B CA 1
ATOM 639 C C . TRP B 1 23 ? 2.037 28.678 28.003 1.00 24.64 47 TRP B C 1
ATOM 640 O O . TRP B 1 23 ? 2.458 27.539 27.783 1.00 23.07 47 TRP B O 1
ATOM 651 N N . LYS B 1 24 ? 0.957 28.953 28.729 1.00 22.67 48 LYS B N 1
ATOM 652 C CA . LYS B 1 24 ? 0.178 27.887 29.320 1.00 21.70 48 LYS B CA 1
ATOM 653 C C . LYS B 1 24 ? -1.231 27.982 28.792 1.00 25.15 48 LYS B C 1
ATOM 654 O O . LYS B 1 24 ? -1.994 28.838 29.262 1.00 25.97 48 LYS B O 1
ATOM 660 N N . PRO B 1 25 ? -1.651 27.056 27.903 1.00 22.17 49 PRO B N 1
ATOM 661 C CA . PRO B 1 25 ? -3.058 27.076 27.448 1.00 22.59 49 PRO B CA 1
ATOM 662 C C . PRO B 1 25 ? -4.004 26.663 28.574 1.00 27.74 49 PRO B C 1
ATOM 663 O O . PRO B 1 25 ? -5.193 26.942 28.498 1.00 27.70 49 PRO B O 1
ATOM 667 N N . GLU B 1 26 ? -3.470 25.961 29.605 1.00 23.54 50 GLU B N 1
ATOM 668 C CA . GLU B 1 26 ? -4.180 25.543 30.822 1.00 23.97 50 GLU B CA 1
ATOM 669 C C . GLU B 1 26 ? -3.231 25.639 32.005 1.00 24.85 50 GLU B C 1
ATOM 670 O O . GLU B 1 26 ? -2.019 25.502 31.829 1.00 24.98 50 GLU B O 1
ATOM 676 N N . PRO B 1 27 ? -3.764 25.793 33.224 1.00 24.78 51 PRO B N 1
ATOM 677 C CA . PRO B 1 27 ? -2.902 25.810 34.406 1.00 24.94 51 PRO B CA 1
ATOM 678 C C . PRO B 1 27 ? -1.911 24.632 34.488 1.00 26.85 51 PRO B C 1
ATOM 679 O O . PRO B 1 27 ? -0.799 24.818 34.972 1.00 25.34 51 PRO B O 1
ATOM 683 N N . CYS B 1 28 ? -2.303 23.447 34.005 1.00 24.02 52 CYS B N 1
ATOM 684 C CA . CYS B 1 28 ? -1.471 22.226 34.077 1.00 23.21 52 CYS B CA 1
ATOM 685 C C . CYS B 1 28 ? -0.828 21.822 32.754 1.00 24.22 52 CYS B C 1
ATOM 686 O O . CYS B 1 28 ? -0.459 20.666 32.582 1.00 24.12 52 CYS B O 1
ATOM 689 N N . ARG B 1 29 ? -0.693 22.764 31.805 1.00 20.64 53 ARG B N 1
ATOM 690 C CA . ARG B 1 29 ? -0.080 22.425 30.540 1.00 19.79 53 ARG B CA 1
ATOM 691 C C . ARG B 1 29 ? 0.833 23.602 30.158 1.00 23.62 53 ARG B C 1
ATOM 692 O O . ARG B 1 29 ? 0.389 24.761 30.176 1.00 21.85 53 ARG B O 1
ATOM 700 N N A ILE B 1 30 ? 2.085 23.310 29.843 0.50 19.63 54 ILE B N 1
ATOM 701 N N B ILE B 1 30 ? 2.115 23.322 29.896 0.50 20.89 54 ILE B N 1
ATOM 702 C CA A ILE B 1 30 ? 3.058 24.351 29.519 0.50 19.78 54 ILE B CA 1
ATOM 703 C CA B ILE B 1 30 ? 3.080 24.365 29.510 0.50 21.54 54 ILE B CA 1
ATOM 704 C C A ILE B 1 30 ? 3.711 24.069 28.169 0.50 21.15 54 ILE B C 1
ATOM 705 C C B ILE B 1 30 ? 3.612 24.046 28.137 0.50 22.84 54 ILE B C 1
ATOM 706 O O A ILE B 1 30 ? 4.248 22.982 27.953 0.50 19.91 54 ILE B O 1
ATOM 707 O O B ILE B 1 30 ? 4.013 22.911 27.887 0.50 22.57 54 ILE B O 1
ATOM 716 N N . CYS B 1 31 ? 3.642 25.053 27.252 1.00 19.12 55 CYS B N 1
ATOM 717 C CA . CYS B 1 31 ? 4.114 24.901 25.882 1.00 20.47 55 CYS B CA 1
ATOM 718 C C . CYS B 1 31 ? 5.199 25.913 25.534 1.00 23.76 55 CYS B C 1
ATOM 719 O O . CYS B 1 31 ? 5.236 27.016 26.081 1.00 21.88 55 CYS B O 1
ATOM 722 N N . VAL B 1 32 ? 6.026 25.508 24.597 1.00 21.89 56 VAL B N 1
ATOM 723 C CA . VAL B 1 32 ? 7.043 26.376 23.985 1.00 23.27 56 VAL B CA 1
ATOM 724 C C . VAL B 1 32 ? 6.946 26.231 22.469 1.00 25.56 56 VAL B C 1
ATOM 725 O O . VAL B 1 32 ? 6.660 25.149 21.932 1.00 24.65 56 VAL B O 1
ATOM 729 N N . CYS B 1 33 ? 7.287 27.312 21.756 1.00 24.30 57 CYS B N 1
ATOM 730 C CA . CYS B 1 33 ? 7.351 27.236 20.326 1.00 25.03 57 CYS B CA 1
ATOM 731 C C . CYS B 1 33 ? 8.825 27.004 19.965 1.00 30.92 57 CYS B C 1
ATOM 732 O O . CYS B 1 33 ? 9.686 27.821 20.303 1.00 30.44 57 CYS B O 1
ATOM 735 N N . ASP B 1 34 ? 9.110 25.851 19.396 1.00 31.69 58 ASP B N 1
ATOM 736 C CA . ASP B 1 34 ? 10.468 25.454 19.052 1.00 33.24 58 ASP B CA 1
ATOM 737 C C . ASP B 1 34 ? 10.641 25.406 17.544 1.00 38.68 58 ASP B C 1
ATOM 738 O O . ASP B 1 34 ? 10.389 24.387 16.913 1.00 38.57 58 ASP B O 1
ATOM 743 N N . THR B 1 35 ? 11.005 26.564 16.975 1.00 40.13 59 THR B N 1
ATOM 744 C CA . THR B 1 35 ? 11.244 26.802 15.539 1.00 40.88 59 THR B CA 1
ATOM 745 C C . THR B 1 35 ? 10.217 26.070 14.662 1.00 43.04 59 THR B C 1
ATOM 746 O O . THR B 1 35 ? 10.560 25.154 13.910 1.00 44.41 59 THR B O 1
ATOM 750 N N . GLY B 1 36 ? 8.950 26.445 14.813 1.00 36.91 60 GLY B N 1
ATOM 751 C CA . GLY B 1 36 ? 7.864 25.865 14.029 1.00 35.44 60 GLY B CA 1
ATOM 752 C C . GLY B 1 36 ? 7.066 24.746 14.672 1.00 36.28 60 GLY B C 1
ATOM 753 O O . GLY B 1 36 ? 5.933 24.491 14.266 1.00 35.12 60 GLY B O 1
ATOM 754 N N . THR B 1 37 ? 7.652 24.060 15.679 1.00 32.61 61 THR B N 1
ATOM 755 C CA . THR B 1 37 ? 6.999 22.942 16.357 1.00 30.69 61 THR B CA 1
ATOM 756 C C . THR B 1 37 ? 6.635 23.317 17.805 1.00 29.52 61 THR B C 1
ATOM 757 O O . THR B 1 37 ? 7.487 23.753 18.581 1.00 29.77 61 THR B O 1
ATOM 761 N N . VAL B 1 38 ? 5.361 23.148 18.129 1.00 25.91 62 VAL B N 1
ATOM 762 C CA . VAL B 1 38 ? 4.828 23.360 19.485 1.00 25.62 62 VAL B CA 1
ATOM 763 C C . VAL B 1 38 ? 5.263 22.132 20.309 1.00 27.19 62 VAL B C 1
ATOM 764 O O . VAL B 1 38 ? 5.020 20.999 19.892 1.00 26.36 62 VAL B O 1
ATOM 768 N N . LEU B 1 39 ? 5.876 22.370 21.468 1.00 25.05 63 LEU B N 1
ATOM 769 C CA . LEU B 1 39 ? 6.235 21.295 22.404 1.00 25.08 63 LEU B CA 1
ATOM 770 C C . LEU B 1 39 ? 5.548 21.614 23.721 1.00 25.92 63 LEU B C 1
ATOM 771 O O . LEU B 1 39 ? 5.803 22.677 24.290 1.00 25.44 63 LEU B O 1
ATOM 776 N N . CYS B 1 40 ? 4.688 20.705 24.208 1.00 21.28 64 CYS B N 1
ATOM 777 C CA . CYS B 1 40 ? 3.993 20.932 25.476 1.00 20.03 64 CYS B CA 1
ATOM 778 C C . CYS B 1 40 ? 4.313 19.806 26.442 1.00 23.29 64 CYS B C 1
ATOM 779 O O . CYS B 1 40 ? 4.476 18.635 26.026 1.00 23.22 64 CYS B O 1
ATOM 782 N N . ASP B 1 41 ? 4.278 20.153 27.726 1.00 20.97 65 ASP B N 1
ATOM 783 C CA . ASP B 1 41 ? 4.353 19.220 28.835 1.00 19.40 65 ASP B CA 1
ATOM 784 C C . ASP B 1 41 ? 3.138 19.402 29.720 1.00 23.64 65 ASP B C 1
ATOM 785 O O . ASP B 1 41 ? 2.705 20.532 29.964 1.00 22.59 65 ASP B O 1
ATOM 790 N N . ASP B 1 42 ? 2.580 18.284 30.220 1.00 20.12 66 ASP B N 1
ATOM 791 C CA . ASP B 1 42 ? 1.449 18.297 31.150 1.00 20.10 66 ASP B CA 1
ATOM 792 C C . ASP B 1 42 ? 2.003 18.100 32.517 1.00 24.68 66 ASP B C 1
ATOM 793 O O . ASP B 1 42 ? 2.907 17.265 32.710 1.00 24.26 66 ASP B O 1
ATOM 798 N N . ILE B 1 43 ? 1.470 18.856 33.482 1.00 21.17 67 ILE B N 1
ATOM 799 C CA . ILE B 1 43 ? 1.963 18.803 34.847 1.00 20.93 67 ILE B CA 1
ATOM 800 C C . ILE B 1 43 ? 1.051 17.881 35.620 1.00 24.85 67 ILE B C 1
ATOM 801 O O . ILE B 1 43 ? -0.167 18.023 35.559 1.00 21.51 67 ILE B O 1
ATOM 806 N N . ILE B 1 44 ? 1.657 16.965 36.350 1.00 20.20 68 ILE B N 1
ATOM 807 C CA . ILE B 1 44 ? 0.963 16.055 37.271 1.00 21.49 68 ILE B CA 1
ATOM 808 C C . ILE B 1 44 ? 1.497 16.358 38.665 1.00 24.39 68 ILE B C 1
ATOM 809 O O . ILE B 1 44 ? 2.707 16.337 38.879 1.00 23.19 68 ILE B O 1
ATOM 814 N N . CYS B 1 45 ? 0.592 16.552 39.630 1.00 22.05 69 CYS B N 1
ATOM 815 C CA . CYS B 1 45 ? 0.981 16.831 41.009 1.00 23.34 69 CYS B CA 1
ATOM 816 C C . CYS B 1 45 ? 1.303 15.521 41.715 1.00 28.39 69 CYS B C 1
ATOM 817 O O . CYS B 1 45 ? 0.545 14.573 41.611 1.00 27.99 69 CYS B O 1
ATOM 820 N N . GLU B 1 46 ? 2.395 15.469 42.472 1.00 23.76 70 GLU B N 1
ATOM 821 C CA . GLU B 1 46 ? 2.661 14.280 43.302 1.00 23.41 70 GLU B CA 1
ATOM 822 C C . GLU B 1 46 ? 1.414 14.055 44.197 1.00 26.99 70 GLU B C 1
ATOM 823 O O . GLU B 1 46 ? 0.896 15.007 44.779 1.00 27.92 70 GLU B O 1
ATOM 829 N N . ASP B 1 47 ? 0.972 12.809 44.316 1.00 24.86 71 ASP B N 1
ATOM 830 C CA . ASP B 1 47 ? -0.160 12.444 45.158 1.00 24.83 71 ASP B CA 1
ATOM 831 C C . ASP B 1 47 ? 0.287 12.357 46.616 1.00 28.05 71 ASP B C 1
ATOM 832 O O . ASP B 1 47 ? 0.744 11.323 47.053 1.00 27.03 71 ASP B O 1
ATOM 837 N N . VAL B 1 48 ? 0.128 13.449 47.349 1.00 26.09 72 VAL B N 1
ATOM 838 C CA . VAL B 1 48 ? 0.437 13.597 48.765 1.00 28.58 72 VAL B CA 1
ATOM 839 C C . VAL B 1 48 ? -0.786 14.250 49.417 1.00 33.69 72 VAL B C 1
ATOM 840 O O . VAL B 1 48 ? -1.197 15.346 49.011 1.00 34.42 72 VAL B O 1
ATOM 844 N N . LYS B 1 49 ? -1.318 13.624 50.444 1.00 27.02 73 LYS B N 1
ATOM 845 C CA . LYS B 1 49 ? -2.481 14.198 51.127 1.00 27.36 73 LYS B CA 1
ATOM 846 C C . LYS B 1 49 ? -2.109 14.527 52.522 1.00 28.72 73 LYS B C 1
ATOM 847 O O . LYS B 1 49 ? -2.353 13.725 53.407 1.00 30.81 73 LYS B O 1
ATOM 853 N N . ASP B 1 50 ? -1.502 15.676 52.745 1.00 25.47 74 ASP B N 1
ATOM 854 C CA . ASP B 1 50 ? -1.119 15.989 54.122 1.00 28.96 74 ASP B CA 1
ATOM 855 C C . ASP B 1 50 ? -1.286 17.475 54.403 1.00 34.17 74 ASP B C 1
ATOM 856 O O . ASP B 1 50 ? -0.399 18.088 55.006 1.00 36.30 74 ASP B O 1
ATOM 861 N N . CYS B 1 51 ? -2.347 18.080 53.888 1.00 27.53 75 CYS B N 1
ATOM 862 C CA . CYS B 1 51 ? -2.558 19.504 54.093 1.00 26.26 75 CYS B CA 1
ATOM 863 C C . CYS B 1 51 ? -3.999 19.734 54.503 1.00 27.86 75 CYS B C 1
ATOM 864 O O . CYS B 1 51 ? -4.902 19.190 53.871 1.00 26.86 75 CYS B O 1
ATOM 867 N N . LEU B 1 52 ? -4.209 20.518 55.548 1.00 25.21 76 LEU B N 1
ATOM 868 C CA . LEU B 1 52 ? -5.554 20.825 56.045 1.00 24.64 76 LEU B CA 1
ATOM 869 C C . LEU B 1 52 ? -6.145 22.026 55.330 1.00 25.36 76 LEU B C 1
ATOM 870 O O . LEU B 1 52 ? -7.340 22.287 55.443 1.00 24.96 76 LEU B O 1
ATOM 875 N N . SER B 1 53 ? -5.321 22.782 54.587 1.00 24.55 77 SER B N 1
ATOM 876 C CA . SER B 1 53 ? -5.797 23.968 53.880 1.00 24.37 77 SER B CA 1
ATOM 877 C C . SER B 1 53 ? -5.125 24.116 52.498 1.00 27.84 77 SER B C 1
ATOM 878 O O . SER B 1 53 ? -4.449 25.109 52.250 1.00 28.82 77 SER B O 1
ATOM 881 N N . PRO B 1 54 ? -5.283 23.124 51.599 1.00 23.78 78 PRO B N 1
ATOM 882 C CA . PRO B 1 54 ? -4.612 23.194 50.282 1.00 23.33 78 PRO B CA 1
ATOM 883 C C . PRO B 1 54 ? -5.129 24.354 49.468 1.00 27.16 78 PRO B C 1
ATOM 884 O O . PRO B 1 54 ? -6.322 24.660 49.514 1.00 27.03 78 PRO B O 1
ATOM 888 N N . GLU B 1 55 ? -4.236 25.015 48.719 1.00 24.20 79 GLU B N 1
ATOM 889 C CA . GLU B 1 55 ? -4.626 26.166 47.918 1.00 25.51 79 GLU B CA 1
ATOM 890 C C . GLU B 1 55 ? -3.944 26.081 46.590 1.00 30.12 79 GLU B C 1
ATOM 891 O O . GLU B 1 55 ? -2.754 25.796 46.544 1.00 31.11 79 GLU B O 1
ATOM 897 N N . ILE B 1 56 ? -4.696 26.327 45.528 1.00 28.18 80 ILE B N 1
ATOM 898 C CA . ILE B 1 56 ? -4.167 26.359 44.175 1.00 27.98 80 ILE B CA 1
ATOM 899 C C . ILE B 1 56 ? -4.090 27.817 43.768 1.00 34.83 80 ILE B C 1
ATOM 900 O O . ILE B 1 56 ? -5.116 28.412 43.466 1.00 35.86 80 ILE B O 1
ATOM 905 N N . PRO B 1 57 ? -2.884 28.401 43.811 1.00 33.49 81 PRO B N 1
ATOM 906 C CA . PRO B 1 57 ? -2.735 29.807 43.414 1.00 34.85 81 PRO B CA 1
ATOM 907 C C . PRO B 1 57 ? -3.200 30.027 41.993 1.00 41.03 81 PRO B C 1
ATOM 908 O O . PRO B 1 57 ? -3.130 29.125 41.143 1.00 38.89 81 PRO B O 1
ATOM 912 N N . PHE B 1 58 ? -3.741 31.215 41.757 1.00 38.38 82 PHE B N 1
ATOM 913 C CA . PHE B 1 58 ? -4.263 31.600 40.458 1.00 39.95 82 PHE B CA 1
ATOM 914 C C . PHE B 1 58 ? -3.270 31.290 39.327 1.00 40.97 82 PHE B C 1
ATOM 915 O O . PHE B 1 58 ? -2.093 31.619 39.427 1.00 38.66 82 PHE B O 1
ATOM 923 N N . GLY B 1 59 ? -3.760 30.586 38.316 1.00 38.25 83 GLY B N 1
ATOM 924 C CA . GLY B 1 59 ? -2.977 30.171 37.155 1.00 38.25 83 GLY B CA 1
ATOM 925 C C . GLY B 1 59 ? -2.004 29.031 37.365 1.00 40.37 83 GLY B C 1
ATOM 926 O O . GLY B 1 59 ? -1.283 28.651 36.433 1.00 39.00 83 GLY B O 1
ATOM 927 N N . GLU B 1 60 ? -1.968 28.470 38.582 1.00 33.30 84 GLU B N 1
ATOM 928 C CA . GLU B 1 60 ? -1.036 27.386 38.849 1.00 31.48 84 GLU B CA 1
ATOM 929 C C . GLU B 1 60 ? -1.708 26.039 38.786 1.00 30.99 84 GLU B C 1
ATOM 930 O O . GLU B 1 60 ? -2.929 25.957 38.790 1.00 29.99 84 GLU B O 1
ATOM 936 N N . CYS B 1 61 ? -0.922 24.982 38.707 1.00 25.30 85 CYS B N 1
ATOM 937 C CA . CYS B 1 61 ? -1.488 23.667 38.598 1.00 23.81 85 CYS B CA 1
ATOM 938 C C . CYS B 1 61 ? -1.755 23.005 39.946 1.00 27.52 85 CYS B C 1
ATOM 939 O O . CYS B 1 61 ? -2.848 22.513 40.197 1.00 29.95 85 CYS B O 1
ATOM 942 N N . CYS B 1 62 ? -0.721 22.928 40.777 1.00 23.04 86 CYS B N 1
ATOM 943 C CA . CYS B 1 62 ? -0.714 22.125 41.982 1.00 24.39 86 CYS B CA 1
ATOM 944 C C . CYS B 1 62 ? -0.978 22.873 43.266 1.00 28.95 86 CYS B C 1
ATOM 945 O O . CYS B 1 62 ? -0.514 23.982 43.458 1.00 29.52 86 CYS B O 1
ATOM 948 N N . PRO B 1 63 ? -1.705 22.221 44.182 1.00 27.13 87 PRO B N 1
ATOM 949 C CA . PRO B 1 63 ? -1.941 22.853 45.479 1.00 28.11 87 PRO B CA 1
ATOM 950 C C . PRO B 1 63 ? -0.666 22.873 46.295 1.00 31.24 87 PRO B C 1
ATOM 951 O O . PRO B 1 63 ? 0.195 21.976 46.216 1.00 30.36 87 PRO B O 1
ATOM 955 N N . ILE B 1 64 ? -0.593 23.871 47.115 1.00 30.35 88 ILE B N 1
ATOM 956 C CA . ILE B 1 64 ? 0.474 24.053 48.066 1.00 32.17 88 ILE B CA 1
ATOM 957 C C . ILE B 1 64 ? -0.212 24.156 49.415 1.00 33.00 88 ILE B C 1
ATOM 958 O O . ILE B 1 64 ? -1.415 24.446 49.475 1.00 28.72 88 ILE B O 1
ATOM 963 N N . CYS B 1 65 ? 0.555 23.939 50.473 1.00 30.69 89 CYS B N 1
ATOM 964 C CA . CYS B 1 65 ? 0.039 24.062 51.824 1.00 30.68 89 CYS B CA 1
ATOM 965 C C . CYS B 1 65 ? 0.562 25.390 52.408 1.00 42.10 89 CYS B C 1
ATOM 966 O O . CYS B 1 65 ? 1.770 25.606 52.366 1.00 43.44 89 CYS B O 1
ATOM 969 N N . PRO B 1 66 ? -0.318 26.321 52.847 1.00 42.81 90 PRO B N 1
ATOM 970 C CA . PRO B 1 66 ? 0.153 27.653 53.295 1.00 44.65 90 PRO B CA 1
ATOM 971 C C . PRO B 1 66 ? 1.107 27.679 54.488 1.00 53.11 90 PRO B C 1
ATOM 972 O O . PRO B 1 66 ? 1.830 28.663 54.667 1.00 54.11 90 PRO B O 1
ATOM 976 N N . THR B 1 67 ? 1.108 26.612 55.297 1.00 51.37 91 THR B N 1
ATOM 977 C CA . THR B 1 67 ? 1.971 26.458 56.474 1.00 52.43 91 THR B CA 1
ATOM 978 C C . THR B 1 67 ? 2.025 24.963 56.783 1.00 56.39 91 THR B C 1
ATOM 979 O O . THR B 1 67 ? 0.983 24.302 56.720 1.00 55.12 91 THR B O 1
ATOM 983 N N . ASP B 1 68 ? 3.208 24.439 57.171 1.00 52.93 92 ASP B N 1
ATOM 984 C CA . ASP B 1 68 ? 3.337 23.019 57.516 1.00 53.16 92 ASP B CA 1
ATOM 985 C C . ASP B 1 68 ? 2.653 22.660 58.867 1.00 57.92 92 ASP B C 1
ATOM 986 O O . ASP B 1 68 ? 2.705 21.501 59.296 1.00 58.10 92 ASP B O 1
ATOM 991 N N . LEU B 1 69 ? 2.034 23.657 59.539 1.00 54.85 93 LEU B N 1
ATOM 992 C CA . LEU B 1 69 ? 1.288 23.436 60.782 1.00 55.07 93 LEU B CA 1
ATOM 993 C C . LEU B 1 69 ? -0.133 23.087 60.405 1.00 58.47 93 LEU B C 1
ATOM 994 O O . LEU B 1 69 ? -0.820 22.423 61.183 1.00 58.61 93 LEU B O 1
ATOM 999 N N . ALA B 1 70 ? -0.564 23.509 59.184 1.00 53.45 94 ALA B N 1
ATOM 1000 C CA . ALA B 1 70 ? -1.888 23.202 58.629 1.00 51.86 94 ALA B CA 1
ATOM 1001 C C . ALA B 1 70 ? -1.819 21.817 57.981 1.00 54.41 94 ALA B C 1
ATOM 1002 O O . ALA B 1 70 ? -2.076 21.669 56.797 1.00 51.16 94 ALA B O 1
ATOM 1004 N N . THR B 1 71 ? -1.420 20.805 58.765 1.00 52.87 95 THR B N 1
ATOM 1005 C CA . THR B 1 71 ? -1.267 19.418 58.321 1.00 73.54 95 THR B CA 1
ATOM 1006 C C . THR B 1 71 ? -1.977 18.537 59.341 1.00 92.07 95 THR B C 1
ATOM 1007 O O . THR B 1 71 ? -1.908 17.316 59.289 1.00 51.39 95 THR B O 1
#

InterPro domains:
  IPR000885 Fibrillar collagen, 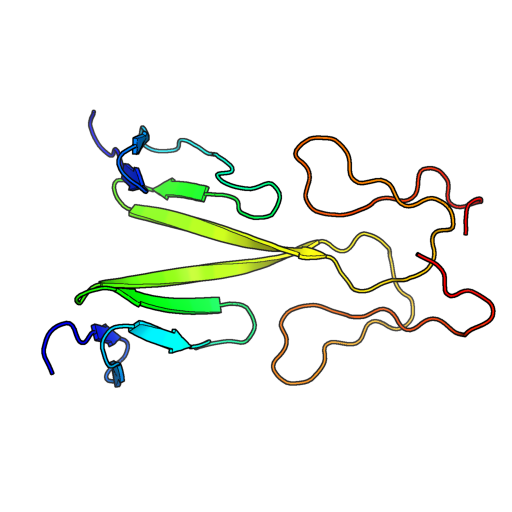C-terminal [PF01410] (1252-1486)
  IPR000885 Fibrillar collagen, C-terminal [PS51461] (1253-1487)
  IPR000885 Fibrillar collagen, C-terminal [SM00038] (1252-1487)
  IPR001007 VWFC domain [PF00093] (34-89)
  IPR001007 VWFC domain [PS01208] (52-89)
  IPR001007 VWFC domain [PS50184] (32-90)
  IPR001007 VWFC domain [SM00214] (34-89)
  IPR008160 Collagen triple helix repeat [PF01391] (117-174)
  IPR008160 Collagen triple helix repeat [PF01391] (201-259)
  IPR008160 Collagen triple helix repeat [PF01391] (801-859)
  IPR008160 Collagen triple helix repeat [PF01391] (906-964)
  IPR008160 Collagen triple helix repeat [PF01391] (1158-1216)
  IPR050149 Collagen superfamily [PTHR24023] (888-1233)

Organism: Homo sapiens (NCBI:txid9606)

Sequence (135 aa):
EAGSCVQDGQRYNDKDVWKPEEPCRICVCDTGTVLCDDIICEDVKDCLSPEIPFGECCPICPTDLATASGEAGSCVQDGQRYNDKDVWKPEPCRIICVCDTGTVLCDDIICEDVKDCLSPEIPFGECCPICPTDLAT

Nearest PDB structures (foldseek):
  5nir-assembly2_B  TM=9.036E-01  e=5.618E-12  Homo sapiens
  1u5m-assembly1_A  TM=5.046E-01  e=2.143E-08  Homo sapiens
  5nb8-assembly2_B  TM=6.136E-01  e=8.627E-04  Rattus norvegicus
  6rwc-assembly2_B  TM=7.963E-01  e=3.319E-01  Gallus gallus
  5nir-assembly2_B  TM=1.015E+00  e=1.021E-13  Homo sapiens